Protein AF-A0A820QGH6-F1 (afdb_monomer_lite)

Sequence (121 aa):
SGELVKIGGIDTYHISGKDQASKGKGIVLFTDVFGLTKNPRITADEIAEKSGFDVYVPDLFNGEPLPSSLLSYMPDEAGKKLSFGNKLAMGGKMLTTAGPWLIRHRQAVTLPLVETFLKVC

Structure (mmCIF, N/CA/C/O backbone):
data_AF-A0A820QGH6-F1
#
_entry.id   AF-A0A820QGH6-F1
#
loop_
_atom_site.group_PDB
_atom_site.id
_atom_site.type_symbol
_atom_site.label_atom_id
_atom_site.label_alt_id
_atom_site.label_comp_id
_atom_site.label_asym_id
_atom_site.label_entity_id
_atom_site.label_seq_id
_atom_site.pdbx_PDB_ins_code
_atom_site.Cartn_x
_atom_site.Cartn_y
_atom_site.Cartn_z
_atom_site.occupancy
_atom_site.B_iso_or_equiv
_atom_site.auth_seq_id
_atom_site.auth_comp_id
_atom_site.auth_asym_id
_atom_site.auth_atom_id
_atom_site.pdbx_PDB_model_num
ATOM 1 N N . SER A 1 1 ? 1.167 -0.773 17.317 1.00 84.25 1 SER A N 1
ATOM 2 C CA . SER A 1 1 ? 1.264 -1.485 16.039 1.00 84.25 1 SER A CA 1
ATOM 3 C C . SER A 1 1 ? -0.061 -2.124 15.719 1.00 84.25 1 SER A C 1
ATOM 5 O O . SER A 1 1 ? -0.727 -2.600 16.635 1.00 84.25 1 SER A O 1
ATOM 7 N N . GLY A 1 2 ? -0.435 -2.093 14.448 1.00 93.31 2 GLY A N 1
ATOM 8 C CA . GLY A 1 2 ? -1.608 -2.763 13.903 1.00 93.31 2 GLY A CA 1
ATOM 9 C C . GLY A 1 2 ? -1.407 -4.254 13.630 1.00 93.31 2 GLY A C 1
ATOM 10 O O . GLY A 1 2 ? -0.407 -4.863 14.022 1.00 93.31 2 GLY A O 1
ATOM 11 N N . GLU A 1 3 ? -2.376 -4.820 12.924 1.00 96.81 3 GLU A N 1
ATOM 12 C CA . GLU A 1 3 ? -2.505 -6.238 12.597 1.00 96.81 3 GLU A CA 1
ATOM 13 C C . GLU A 1 3 ? -2.921 -6.441 11.134 1.00 96.81 3 GLU A C 1
ATOM 15 O O . GLU A 1 3 ? -3.407 -5.525 10.474 1.00 96.81 3 GLU A O 1
ATOM 20 N N . LEU A 1 4 ? -2.707 -7.648 10.604 1.00 96.81 4 LEU A N 1
ATOM 21 C CA . LEU A 1 4 ? -3.206 -8.027 9.283 1.00 96.81 4 LEU A CA 1
ATOM 22 C C . LEU A 1 4 ? -4.581 -8.678 9.432 1.00 96.81 4 LEU A C 1
ATOM 24 O O . LEU A 1 4 ? -4.719 -9.697 10.106 1.00 96.81 4 LEU A O 1
ATOM 28 N N . VAL A 1 5 ? -5.574 -8.101 8.767 1.00 96.56 5 VAL A N 1
ATOM 29 C CA . VAL A 1 5 ? -6.963 -8.568 8.727 1.00 96.56 5 VAL A CA 1
ATOM 30 C C . VAL A 1 5 ? -7.417 -8.726 7.281 1.00 96.56 5 VAL A C 1
ATOM 32 O O . VAL A 1 5 ? -6.777 -8.232 6.355 1.00 96.56 5 VAL A O 1
ATOM 35 N N . LYS A 1 6 ? -8.543 -9.407 7.069 1.00 95.56 6 LYS A N 1
ATOM 36 C CA . LYS A 1 6 ? -9.154 -9.545 5.746 1.00 95.56 6 LYS A CA 1
ATOM 37 C C . LYS A 1 6 ? -10.467 -8.769 5.705 1.00 95.56 6 LYS A C 1
ATOM 39 O O . LYS A 1 6 ? -11.377 -9.069 6.473 1.00 95.56 6 LYS A O 1
ATOM 44 N N . ILE A 1 7 ? -10.570 -7.802 4.796 1.00 94.12 7 ILE A N 1
ATOM 45 C CA . ILE A 1 7 ? -11.752 -6.944 4.611 1.00 94.12 7 ILE A CA 1
ATOM 46 C C . ILE A 1 7 ? -12.208 -7.085 3.160 1.00 94.12 7 ILE A C 1
ATOM 48 O O . ILE A 1 7 ? -11.425 -6.876 2.238 1.00 94.12 7 ILE A O 1
ATOM 52 N N . GLY A 1 8 ? -13.451 -7.520 2.935 1.00 91.12 8 GLY A N 1
ATOM 53 C CA . GLY A 1 8 ? -13.957 -7.759 1.574 1.00 91.12 8 GLY A CA 1
ATOM 54 C C . GLY A 1 8 ? -13.146 -8.782 0.771 1.00 91.12 8 GLY A C 1
ATOM 55 O O . GLY A 1 8 ? -13.097 -8.702 -0.450 1.00 91.12 8 GLY A O 1
ATOM 56 N N . GLY A 1 9 ? -12.458 -9.708 1.449 1.00 91.62 9 GLY A N 1
ATOM 57 C CA . GLY A 1 9 ? -11.544 -10.667 0.821 1.00 91.62 9 GLY A CA 1
ATOM 58 C C . GLY A 1 9 ? -10.107 -10.160 0.625 1.00 91.62 9 GLY A C 1
ATOM 59 O O . GLY A 1 9 ? -9.217 -10.983 0.402 1.00 91.62 9 GLY A O 1
ATOM 60 N N . ILE A 1 10 ? -9.858 -8.858 0.791 1.00 94.44 10 ILE A N 1
ATOM 61 C CA . ILE A 1 10 ? -8.563 -8.203 0.565 1.00 94.44 10 ILE A CA 1
ATOM 62 C C . ILE A 1 10 ? -7.749 -8.187 1.863 1.00 94.44 10 ILE A C 1
ATOM 64 O O . ILE A 1 10 ? -8.246 -7.784 2.920 1.00 94.44 10 ILE A O 1
ATOM 68 N N . ASP A 1 11 ? -6.494 -8.633 1.788 1.00 95.94 11 ASP A N 1
ATOM 69 C CA . ASP A 1 11 ? -5.564 -8.550 2.916 1.00 95.94 11 ASP A CA 1
ATOM 70 C C . ASP A 1 11 ? -5.256 -7.085 3.216 1.00 95.94 11 ASP A C 1
ATOM 72 O O . ASP A 1 11 ? -4.940 -6.302 2.325 1.00 95.94 11 ASP A O 1
ATOM 76 N N . THR A 1 12 ? -5.413 -6.690 4.472 1.00 97.19 12 THR A N 1
ATOM 77 C CA . THR A 1 12 ? -5.400 -5.290 4.889 1.00 97.19 12 THR A CA 1
ATOM 78 C C . THR A 1 12 ? -4.629 -5.165 6.190 1.00 97.19 12 THR A C 1
ATOM 80 O O . THR A 1 12 ? -4.927 -5.861 7.158 1.00 97.19 12 THR A O 1
ATOM 83 N N . TYR A 1 13 ? -3.646 -4.268 6.245 1.00 97.75 13 TYR A N 1
ATOM 84 C CA . TYR A 1 13 ? -3.101 -3.853 7.536 1.00 97.75 13 TYR A CA 1
ATOM 85 C C . TYR A 1 13 ? -4.057 -2.861 8.182 1.00 97.75 13 TYR A C 1
ATOM 87 O O . TYR A 1 13 ? -4.432 -1.866 7.564 1.00 97.75 13 TYR A O 1
ATOM 95 N N . HIS A 1 14 ? -4.450 -3.138 9.413 1.00 97.31 14 HIS A N 1
ATOM 96 C CA . HIS A 1 14 ? -5.396 -2.341 10.165 1.00 97.31 14 HIS A CA 1
ATOM 97 C C . HIS A 1 14 ? -4.789 -1.951 11.505 1.00 97.31 14 HIS A C 1
ATOM 99 O O . HIS A 1 14 ? -4.205 -2.780 12.205 1.00 97.31 14 HIS A O 1
ATOM 105 N N . ILE A 1 15 ? -4.961 -0.690 11.878 1.00 96.88 15 ILE A N 1
ATOM 106 C CA . ILE A 1 15 ? -4.705 -0.226 13.233 1.00 96.88 15 ILE A CA 1
ATOM 107 C C . ILE A 1 15 ? -5.895 0.592 13.724 1.00 96.88 15 ILE A C 1
ATOM 109 O O . ILE A 1 15 ? -6.354 1.507 13.043 1.00 96.88 15 ILE A O 1
ATOM 113 N N . SER A 1 16 ? -6.369 0.263 14.926 1.00 94.19 16 SER A N 1
ATOM 114 C CA . SER A 1 16 ? -7.463 0.992 15.554 1.00 94.19 16 SER A CA 1
ATOM 115 C C . SER A 1 16 ? -7.011 2.347 16.085 1.00 94.19 16 SER A C 1
ATOM 117 O O . SER A 1 16 ? -5.989 2.464 16.775 1.00 94.19 16 SER A O 1
ATOM 119 N N . GLY A 1 17 ? -7.828 3.356 15.818 1.00 91.50 17 GLY A N 1
ATOM 120 C CA . GLY A 1 17 ? -7.757 4.662 16.439 1.00 91.50 17 GLY A CA 1
ATOM 121 C C . GLY A 1 17 ? -8.123 4.597 17.920 1.00 91.50 17 GLY A C 1
ATOM 122 O O . GLY A 1 17 ? -8.878 3.735 18.375 1.00 91.50 17 GLY A O 1
ATOM 123 N N . LYS A 1 18 ? -7.567 5.517 18.711 1.00 89.25 18 LYS A N 1
ATOM 124 C CA . LYS A 1 18 ? -7.841 5.598 20.157 1.00 89.25 18 LYS A CA 1
ATOM 125 C C . LYS A 1 18 ? -8.955 6.587 20.507 1.00 89.25 18 LYS A C 1
ATOM 127 O O . LYS A 1 18 ? -9.387 6.610 21.659 1.00 89.25 18 LYS A O 1
ATOM 132 N N . ASP A 1 19 ? -9.421 7.389 19.549 1.00 87.00 19 ASP A N 1
ATOM 133 C CA . ASP A 1 19 ? -10.448 8.399 19.788 1.00 87.00 19 ASP A CA 1
ATOM 134 C C . ASP A 1 19 ? -11.857 7.824 19.575 1.00 87.00 19 ASP A C 1
ATOM 136 O O . ASP A 1 19 ? -12.236 7.399 18.486 1.00 87.00 19 ASP A O 1
ATOM 140 N N . GLN A 1 20 ? -12.670 7.839 20.632 1.00 76.94 20 GLN A N 1
ATOM 141 C CA . GLN A 1 20 ? -14.060 7.385 20.568 1.00 76.94 20 GLN A CA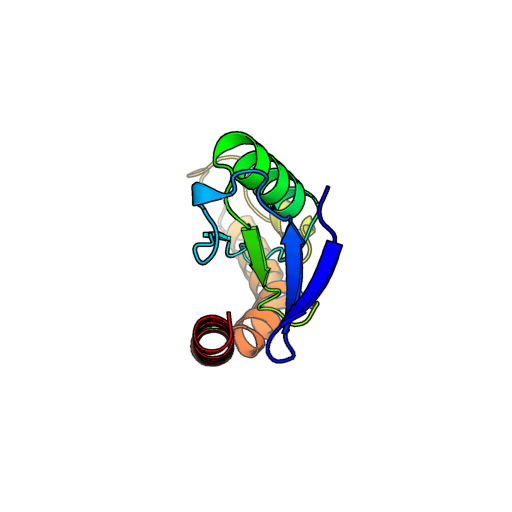 1
ATOM 142 C C . GLN A 1 20 ? -14.938 8.305 19.709 1.00 76.94 20 GLN A C 1
ATOM 144 O O . GLN A 1 20 ? -15.931 7.830 19.156 1.00 76.94 20 GLN A O 1
ATOM 149 N N . ALA A 1 21 ? -14.587 9.589 19.567 1.00 78.12 21 ALA A N 1
ATOM 150 C CA . ALA A 1 21 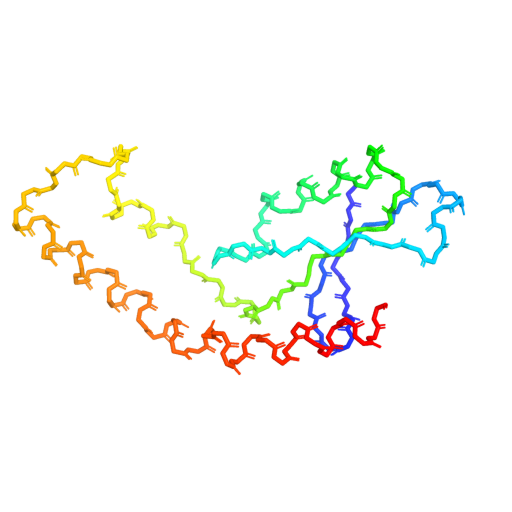? -15.301 10.526 18.697 1.00 78.12 21 ALA A CA 1
ATOM 151 C C . ALA A 1 21 ? -15.094 10.218 17.202 1.00 78.12 21 ALA A C 1
ATOM 153 O O . ALA A 1 21 ? -15.898 10.630 16.362 1.00 78.12 21 ALA A O 1
ATOM 154 N N . SER A 1 22 ? -14.049 9.454 16.881 1.00 78.69 22 SER A N 1
ATOM 155 C CA . SER A 1 22 ? -13.713 9.001 15.531 1.00 78.69 22 SER A CA 1
ATOM 156 C C . SER A 1 22 ? -14.425 7.708 15.134 1.00 78.69 22 SER A C 1
ATOM 158 O O . SER A 1 22 ? -14.288 7.267 13.995 1.00 78.69 22 SER A O 1
ATOM 160 N N . LYS A 1 23 ? -15.230 7.110 16.027 1.00 78.75 23 LYS A N 1
ATOM 161 C CA . LYS A 1 23 ? -16.006 5.901 15.717 1.00 78.75 23 LYS A CA 1
ATOM 162 C C . LYS A 1 23 ? -16.874 6.095 14.473 1.00 78.75 23 LYS A C 1
ATOM 164 O O . LYS A 1 23 ? -17.658 7.038 14.385 1.00 78.75 23 LYS A O 1
ATOM 169 N N . GLY A 1 24 ? -16.749 5.162 13.531 1.00 82.56 24 GLY A N 1
ATOM 170 C CA . GLY A 1 24 ? -17.454 5.197 12.246 1.00 82.56 24 GLY A CA 1
ATOM 171 C C . GLY A 1 24 ? -16.772 6.052 11.173 1.00 82.56 24 GLY A C 1
ATOM 172 O O . GLY A 1 24 ? -17.356 6.267 10.115 1.00 82.56 24 GLY A O 1
ATOM 173 N N . LYS A 1 25 ? -15.556 6.550 11.428 1.00 89.38 25 LYS A N 1
ATOM 174 C CA . LYS A 1 25 ? -14.702 7.220 10.442 1.00 89.38 25 LYS A CA 1
ATOM 175 C C . LYS A 1 25 ? -13.341 6.534 10.410 1.00 89.38 25 LYS A C 1
ATOM 177 O O . LYS A 1 25 ? -12.801 6.175 11.453 1.00 89.38 25 LYS A O 1
ATOM 182 N N . GLY A 1 26 ? -12.765 6.422 9.220 1.00 93.06 26 GLY A N 1
ATOM 183 C CA . GLY A 1 26 ? -11.455 5.816 9.026 1.00 93.06 26 GLY A CA 1
ATOM 184 C C . GLY A 1 26 ? -10.666 6.493 7.917 1.00 93.06 26 GLY A C 1
ATOM 185 O O . GLY A 1 26 ? -11.215 7.218 7.083 1.00 93.06 26 GLY A O 1
ATOM 186 N N . ILE A 1 27 ? -9.362 6.251 7.921 1.00 95.75 27 ILE A N 1
ATOM 187 C CA . ILE A 1 27 ? -8.429 6.687 6.888 1.00 95.75 27 ILE A CA 1
ATOM 188 C C . ILE A 1 27 ? -8.007 5.455 6.095 1.00 95.75 27 ILE A C 1
ATOM 190 O O . ILE A 1 27 ? -7.526 4.476 6.661 1.00 95.75 27 ILE A O 1
ATOM 194 N N . VAL A 1 28 ? -8.143 5.517 4.774 1.00 96.75 28 VAL A N 1
ATOM 195 C CA . VAL A 1 28 ? -7.592 4.498 3.878 1.00 96.75 28 VAL A CA 1
ATOM 196 C C . VAL A 1 28 ? -6.284 5.024 3.302 1.00 96.75 28 VAL A C 1
ATOM 198 O O . VAL A 1 28 ? -6.267 6.031 2.593 1.00 96.75 28 VAL A O 1
ATOM 201 N N . LEU A 1 29 ? -5.181 4.354 3.623 1.00 97.00 29 LEU A N 1
ATOM 202 C CA . LEU A 1 29 ? -3.850 4.657 3.113 1.00 97.00 29 LEU A CA 1
ATOM 203 C C . LEU A 1 29 ? -3.518 3.671 1.990 1.00 97.00 29 LEU A C 1
ATOM 205 O O . LEU A 1 29 ? -3.323 2.484 2.233 1.00 97.00 29 LEU A O 1
ATOM 209 N N . PHE A 1 30 ? -3.426 4.161 0.756 1.00 95.69 30 PHE A N 1
ATOM 210 C CA . PHE A 1 30 ? -2.990 3.342 -0.374 1.00 95.69 30 PHE A CA 1
ATOM 211 C C . PHE A 1 30 ? -1.467 3.331 -0.502 1.00 95.69 30 PHE A C 1
ATOM 213 O O . PHE A 1 30 ? -0.803 4.350 -0.306 1.00 95.69 30 PHE A O 1
ATOM 220 N N . THR A 1 31 ? -0.916 2.168 -0.843 1.00 95.12 31 THR A N 1
ATOM 221 C CA . THR A 1 31 ? 0.524 1.973 -1.034 1.00 95.12 31 THR A CA 1
ATOM 222 C C . THR A 1 31 ? 0.952 2.305 -2.460 1.00 95.12 31 THR A C 1
ATOM 224 O O . THR A 1 31 ? 0.166 2.202 -3.403 1.00 95.12 31 THR A O 1
ATOM 227 N N . ASP A 1 32 ? 2.231 2.629 -2.633 1.00 92.12 32 ASP A N 1
ATOM 228 C CA . ASP A 1 32 ? 2.868 2.622 -3.949 1.00 92.12 32 ASP A CA 1
ATOM 229 C C . ASP A 1 32 ? 3.093 1.184 -4.458 1.00 92.12 32 ASP A C 1
ATOM 231 O O . ASP A 1 32 ? 2.693 0.210 -3.823 1.00 92.12 32 ASP A O 1
ATOM 235 N N . VAL A 1 33 ? 3.772 1.042 -5.599 1.00 91.81 33 VAL A N 1
ATOM 236 C CA . VAL A 1 33 ? 4.055 -0.247 -6.257 1.00 91.81 33 VAL A CA 1
ATOM 237 C C . VAL A 1 33 ? 4.848 -1.254 -5.411 1.00 91.81 33 VAL A C 1
ATOM 239 O O . VAL A 1 33 ? 4.914 -2.430 -5.774 1.00 91.81 33 VAL A O 1
ATOM 242 N N . PHE A 1 34 ? 5.462 -0.828 -4.3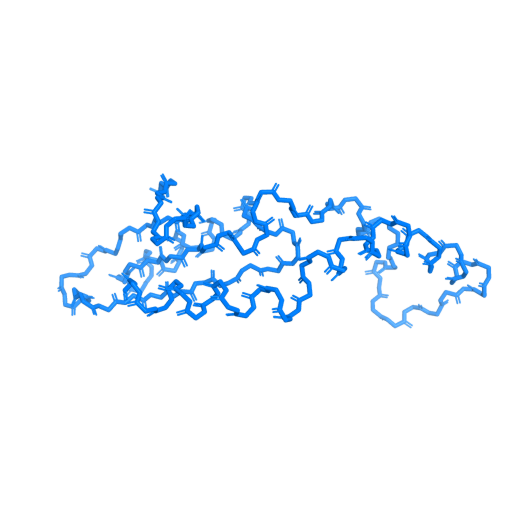03 1.00 93.25 34 PHE A N 1
ATOM 243 C CA . PHE A 1 34 ? 6.157 -1.716 -3.369 1.00 93.25 34 PHE A CA 1
ATOM 244 C C . PHE A 1 34 ? 5.207 -2.353 -2.349 1.00 93.25 34 PHE A C 1
ATOM 246 O O . PHE A 1 34 ? 5.635 -3.198 -1.562 1.00 93.25 34 PHE A O 1
ATOM 253 N N . GLY A 1 35 ? 3.919 -2.003 -2.372 1.00 93.25 35 GLY A N 1
ATOM 254 C CA . GLY A 1 35 ? 2.882 -2.663 -1.587 1.00 93.25 35 GLY A CA 1
ATOM 255 C C . GLY A 1 35 ? 3.093 -2.551 -0.078 1.00 93.25 35 GLY A C 1
ATOM 256 O O . GLY A 1 35 ? 3.677 -1.593 0.435 1.00 93.25 35 GLY A O 1
ATOM 257 N N . LEU A 1 36 ? 2.616 -3.559 0.656 1.00 92.88 36 LEU A N 1
ATOM 258 C CA . LEU A 1 36 ? 2.488 -3.553 2.116 1.00 92.88 36 LEU A CA 1
ATOM 259 C C . LEU A 1 36 ? 3.799 -3.859 2.873 1.00 92.88 36 LEU A C 1
ATOM 261 O O . LEU A 1 36 ? 3.839 -4.693 3.788 1.00 92.88 36 LEU A O 1
ATOM 265 N N . THR A 1 37 ? 4.886 -3.187 2.493 1.00 91.12 37 THR A N 1
ATOM 266 C CA . THR A 1 37 ? 6.196 -3.271 3.163 1.00 91.12 37 THR A CA 1
ATOM 267 C C . THR A 1 37 ? 6.180 -2.602 4.546 1.00 91.12 37 THR A C 1
ATOM 269 O O . THR A 1 37 ? 5.149 -2.142 5.035 1.00 91.12 37 THR A O 1
ATOM 272 N N . LYS A 1 38 ? 7.334 -2.542 5.225 1.00 92.88 38 LYS A N 1
ATOM 273 C CA . LYS A 1 38 ? 7.454 -1.932 6.560 1.00 92.88 38 LYS A CA 1
ATOM 274 C C . LYS A 1 38 ? 7.059 -0.447 6.576 1.00 92.88 38 LYS A C 1
ATOM 276 O O . LYS A 1 38 ? 6.468 -0.001 7.552 1.00 92.88 38 LYS A O 1
ATOM 281 N N . ASN A 1 39 ? 7.374 0.300 5.514 1.00 93.38 39 ASN A N 1
ATOM 282 C CA . ASN A 1 39 ? 7.164 1.748 5.456 1.00 93.38 39 ASN A CA 1
ATOM 283 C C . ASN A 1 39 ? 5.684 2.156 5.621 1.00 93.38 39 ASN A C 1
ATOM 285 O O . ASN A 1 39 ? 5.378 2.820 6.609 1.00 93.38 39 ASN A O 1
ATOM 289 N N . PRO A 1 40 ? 4.737 1.702 4.772 1.00 95.75 40 PRO A N 1
ATOM 290 C CA . PRO A 1 40 ? 3.332 2.089 4.916 1.00 95.75 40 PRO A CA 1
ATOM 291 C C . PRO A 1 40 ? 2.702 1.635 6.239 1.00 95.75 40 PRO A C 1
ATOM 293 O O . PRO A 1 40 ? 1.793 2.296 6.728 1.00 95.75 40 PRO A O 1
ATOM 296 N N . ARG A 1 41 ? 3.197 0.553 6.861 1.00 96.38 41 ARG A N 1
ATOM 297 C CA . ARG A 1 41 ? 2.724 0.110 8.186 1.00 96.38 41 ARG A CA 1
ATOM 298 C C . ARG A 1 41 ? 3.131 1.081 9.293 1.00 96.38 41 ARG A C 1
ATOM 300 O O . ARG A 1 41 ? 2.301 1.422 10.124 1.00 96.38 41 ARG A O 1
ATOM 307 N N . ILE A 1 42 ? 4.379 1.561 9.276 1.00 96.75 42 ILE A N 1
ATOM 308 C CA . ILE A 1 42 ? 4.839 2.602 10.212 1.00 96.75 42 ILE A CA 1
ATOM 309 C C . ILE A 1 42 ? 4.043 3.888 9.990 1.00 96.75 42 ILE A C 1
ATOM 311 O O . ILE A 1 42 ? 3.581 4.496 10.949 1.00 96.75 42 ILE A O 1
ATOM 315 N N . THR A 1 43 ? 3.834 4.282 8.731 1.00 97.12 43 THR A N 1
ATOM 316 C CA . THR A 1 43 ? 3.027 5.462 8.404 1.00 97.12 43 THR A CA 1
ATOM 317 C C . THR A 1 43 ? 1.595 5.328 8.923 1.00 97.12 43 THR A C 1
ATOM 319 O O . THR A 1 43 ? 1.077 6.273 9.510 1.00 97.12 43 THR A O 1
ATOM 322 N N . ALA A 1 44 ? 0.962 4.165 8.760 1.00 97.56 44 ALA A N 1
ATOM 323 C CA . ALA A 1 44 ? -0.373 3.912 9.294 1.00 97.56 44 ALA A CA 1
ATOM 324 C C . ALA A 1 44 ? -0.406 3.983 10.826 1.00 97.56 44 ALA A C 1
ATOM 326 O O . ALA A 1 44 ? -1.300 4.623 11.378 1.00 97.56 44 ALA A O 1
ATOM 327 N N . ASP A 1 45 ? 0.588 3.392 11.496 1.00 97.25 45 ASP A N 1
ATOM 328 C CA . ASP A 1 45 ? 0.714 3.452 12.953 1.00 97.25 45 ASP A CA 1
ATOM 329 C C . ASP A 1 45 ? 0.800 4.905 13.451 1.00 97.25 45 ASP A C 1
ATOM 331 O O . ASP A 1 45 ? 0.064 5.296 14.359 1.00 97.25 45 ASP A O 1
ATOM 335 N N . GLU A 1 46 ? 1.645 5.724 12.818 1.00 97.00 46 GLU A N 1
ATOM 336 C CA . GLU A 1 46 ? 1.787 7.142 13.160 1.00 97.00 46 GLU A CA 1
ATOM 337 C C . GLU A 1 46 ? 0.522 7.958 12.869 1.00 97.00 46 GLU A C 1
ATOM 339 O O . GLU A 1 46 ? 0.169 8.848 13.647 1.00 97.00 46 GLU A O 1
ATOM 344 N N . ILE A 1 47 ? -0.157 7.690 11.749 1.00 96.50 47 ILE A N 1
ATOM 345 C CA . ILE A 1 47 ? -1.407 8.374 11.402 1.00 96.50 47 ILE A CA 1
ATOM 346 C C . ILE A 1 47 ? -2.478 8.044 12.441 1.00 96.50 47 ILE A C 1
ATOM 348 O O . ILE A 1 47 ? -3.141 8.962 12.923 1.00 96.50 47 ILE A O 1
ATOM 352 N N . ALA A 1 48 ? -2.638 6.777 12.823 1.00 96.19 48 ALA A N 1
ATOM 353 C CA . ALA A 1 48 ? -3.626 6.368 13.821 1.00 96.19 48 ALA A CA 1
ATOM 354 C C . ALA A 1 48 ? -3.339 6.991 15.192 1.00 96.19 48 ALA A C 1
ATOM 356 O O . ALA A 1 48 ? -4.249 7.494 15.852 1.00 96.19 48 ALA A O 1
ATOM 357 N N . GLU A 1 49 ? -2.066 7.022 15.599 1.00 95.25 49 GLU A N 1
ATOM 358 C CA . GLU A 1 49 ? -1.645 7.636 16.859 1.00 95.25 49 GLU A CA 1
ATOM 359 C C . GLU A 1 49 ? -1.926 9.143 16.897 1.00 95.25 49 GLU A C 1
ATOM 361 O O . GLU A 1 49 ? -2.453 9.642 17.891 1.00 95.25 49 GLU A O 1
ATOM 366 N N . LYS A 1 50 ? -1.605 9.867 15.819 1.00 94.69 50 LYS A N 1
ATOM 367 C CA . LYS A 1 50 ? -1.750 11.332 15.762 1.00 94.69 50 LYS A CA 1
ATOM 368 C C . LYS A 1 50 ? -3.186 11.783 15.518 1.00 94.69 50 LYS A C 1
ATOM 370 O O . LYS A 1 50 ? -3.585 12.834 16.010 1.00 94.69 50 LYS A O 1
ATOM 375 N N . SER A 1 51 ? -3.936 11.034 14.715 1.00 94.12 51 SER A N 1
ATOM 376 C CA . SER A 1 51 ? -5.277 11.426 14.275 1.00 94.12 51 SER A CA 1
ATOM 377 C C . SER A 1 51 ? -6.390 10.841 15.146 1.00 94.12 51 SER A C 1
ATOM 379 O O . SER A 1 51 ? -7.478 11.406 15.198 1.00 94.12 51 SER A O 1
ATOM 381 N N . GLY A 1 52 ? -6.136 9.717 15.822 1.00 93.62 52 GLY A N 1
ATOM 382 C CA . GLY A 1 52 ? -7.137 9.000 16.606 1.00 93.62 52 GLY A CA 1
ATOM 383 C C . GLY A 1 52 ? -8.148 8.198 15.780 1.00 93.62 52 GLY A C 1
ATOM 384 O O . GLY A 1 52 ? -9.036 7.604 16.386 1.00 93.62 52 GLY A O 1
ATOM 385 N N . PHE A 1 53 ? -8.026 8.158 14.446 1.00 95.62 53 PHE A N 1
ATOM 386 C CA . PHE A 1 53 ? -8.889 7.382 13.542 1.00 95.62 53 PHE A CA 1
ATOM 387 C C . PHE A 1 53 ? -8.352 5.970 13.297 1.00 95.62 53 PHE A C 1
ATOM 389 O O . PHE A 1 53 ? -7.144 5.738 13.375 1.00 95.62 53 PHE A O 1
ATOM 396 N N . ASP A 1 54 ? -9.253 5.052 12.942 1.00 95.31 54 ASP A N 1
ATOM 397 C CA . ASP A 1 54 ? -8.870 3.760 12.373 1.00 95.31 54 ASP A CA 1
ATOM 398 C C . ASP A 1 54 ? -8.151 3.990 11.038 1.00 95.31 54 ASP A C 1
ATOM 400 O O . ASP A 1 54 ? -8.574 4.821 10.225 1.00 95.31 54 ASP A O 1
ATOM 404 N N . VAL A 1 55 ? -7.058 3.265 10.806 1.00 97.12 55 VAL A N 1
ATOM 405 C CA . VAL A 1 55 ? -6.296 3.347 9.556 1.00 97.12 55 VAL A CA 1
ATOM 406 C C . VAL A 1 55 ? -6.239 1.977 8.903 1.00 97.12 55 VAL A C 1
ATOM 408 O O . VAL A 1 55 ? -5.839 0.993 9.528 1.00 97.12 55 VAL A O 1
ATOM 411 N N . TYR A 1 56 ? -6.602 1.939 7.624 1.00 97.31 56 TYR A N 1
ATOM 412 C CA . TYR A 1 56 ? -6.625 0.740 6.798 1.00 97.31 56 TYR A CA 1
ATOM 413 C C . TYR A 1 56 ? -5.650 0.881 5.633 1.00 97.31 56 TYR A C 1
ATOM 415 O O . TYR A 1 56 ? -5.661 1.884 4.920 1.00 97.31 56 TYR A O 1
ATOM 423 N N . VAL A 1 57 ? -4.833 -0.142 5.410 1.00 97.62 57 VAL A N 1
ATOM 424 C CA . VAL A 1 57 ? -3.870 -0.215 4.307 1.00 97.62 57 VAL A CA 1
ATOM 425 C C . VAL A 1 57 ? -4.147 -1.493 3.511 1.00 97.62 57 VAL A C 1
ATOM 427 O O . VAL A 1 57 ? -3.616 -2.554 3.860 1.00 97.62 57 VAL A O 1
ATOM 430 N N . PRO A 1 58 ? -5.032 -1.445 2.501 1.00 96.81 58 PRO A N 1
ATOM 431 C CA . PRO A 1 58 ? -5.363 -2.622 1.705 1.00 96.81 58 PRO A CA 1
ATOM 432 C C . PRO A 1 58 ? -4.206 -3.003 0.772 1.00 96.81 58 PRO A C 1
ATOM 434 O O . PRO A 1 58 ? -3.599 -2.141 0.132 1.00 96.81 58 PRO A O 1
ATOM 437 N N . ASP A 1 59 ? -3.920 -4.300 0.658 1.00 95.31 59 ASP A N 1
ATOM 438 C CA . ASP A 1 59 ? -2.984 -4.841 -0.326 1.00 95.31 59 ASP A CA 1
ATOM 439 C C . ASP A 1 59 ? -3.658 -4.959 -1.696 1.00 95.31 59 ASP A C 1
ATOM 441 O O . ASP A 1 59 ? -4.339 -5.930 -2.026 1.00 95.31 59 ASP A O 1
ATOM 445 N N . LEU A 1 60 ? -3.444 -3.934 -2.511 1.00 93.12 60 LEU A N 1
ATOM 446 C CA . LEU A 1 60 ? -3.998 -3.830 -3.855 1.00 93.12 60 LEU A CA 1
ATOM 447 C C . LEU A 1 60 ? -3.252 -4.664 -4.910 1.00 93.12 60 LEU A C 1
ATOM 449 O O . LEU A 1 60 ? -3.654 -4.658 -6.077 1.00 93.12 60 LEU A O 1
ATOM 453 N N . PHE A 1 61 ? -2.182 -5.364 -4.518 1.00 93.00 61 PHE A N 1
ATOM 454 C CA . PHE A 1 61 ? -1.336 -6.157 -5.413 1.00 93.00 61 PHE A CA 1
ATOM 455 C C . PHE A 1 61 ? -1.353 -7.651 -5.081 1.00 93.00 61 PHE A C 1
ATOM 457 O O . PHE A 1 61 ? -0.562 -8.404 -5.646 1.00 93.00 61 PHE A O 1
ATOM 464 N N . ASN A 1 62 ? -2.252 -8.099 -4.197 1.00 89.56 62 ASN A N 1
ATOM 465 C CA . ASN A 1 62 ? -2.419 -9.509 -3.822 1.00 89.56 62 ASN A CA 1
ATOM 466 C C . ASN A 1 62 ? -1.100 -10.185 -3.399 1.00 89.56 62 ASN A C 1
ATOM 468 O O . ASN A 1 62 ? -0.798 -11.301 -3.827 1.00 89.56 62 ASN A O 1
ATOM 472 N N . GLY A 1 63 ? -0.280 -9.496 -2.606 1.00 91.12 63 GLY A N 1
ATOM 473 C CA . GLY A 1 63 ? 1.002 -10.010 -2.131 1.00 91.12 63 GLY A CA 1
ATOM 474 C C . GLY A 1 63 ? 2.107 -10.043 -3.187 1.00 91.12 63 GLY A C 1
ATOM 475 O O . GLY A 1 63 ? 3.191 -10.556 -2.908 1.00 91.12 63 GLY A O 1
ATOM 476 N N . GLU A 1 64 ? 1.878 -9.480 -4.374 1.00 92.69 64 GLU A N 1
ATOM 477 C CA . GLU A 1 64 ? 2.859 -9.402 -5.455 1.00 92.69 64 GLU A CA 1
ATOM 478 C C . GLU A 1 64 ? 3.372 -7.967 -5.672 1.00 92.69 64 GLU A C 1
ATOM 480 O O . GLU A 1 64 ? 3.184 -7.434 -6.761 1.00 92.69 64 GLU A O 1
ATOM 485 N N . PRO A 1 65 ? 4.013 -7.281 -4.711 1.00 93.06 65 PRO A N 1
ATOM 486 C CA . PRO A 1 65 ? 4.599 -5.969 -4.977 1.00 93.06 65 PRO A CA 1
ATOM 487 C C . PRO A 1 65 ? 5.821 -6.061 -5.902 1.00 93.06 65 PRO A C 1
ATOM 489 O O . PRO A 1 65 ? 6.451 -7.115 -6.044 1.00 93.06 65 PRO A O 1
ATOM 492 N N . LEU A 1 66 ? 6.219 -4.930 -6.489 1.00 92.25 66 LEU A N 1
ATOM 493 C CA . LEU A 1 66 ? 7.524 -4.844 -7.142 1.00 92.25 66 LEU A CA 1
ATOM 494 C C . LEU A 1 66 ? 8.660 -4.969 -6.113 1.00 92.25 66 LEU A C 1
ATOM 496 O O . LEU A 1 66 ? 8.535 -4.491 -4.984 1.00 92.25 66 LEU A O 1
ATOM 500 N N . PRO A 1 67 ? 9.802 -5.574 -6.483 1.00 89.94 67 PRO A N 1
ATOM 501 C CA . PRO A 1 67 ? 10.956 -5.635 -5.600 1.00 89.94 67 PRO 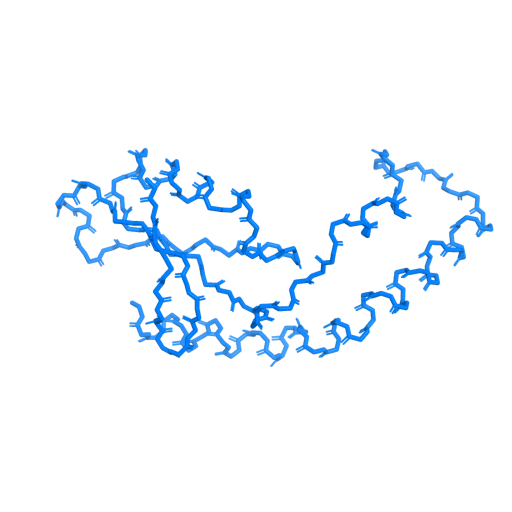A CA 1
ATOM 502 C C . PRO A 1 67 ? 11.622 -4.258 -5.491 1.00 89.94 67 PRO A C 1
ATOM 504 O O . PRO A 1 67 ? 11.836 -3.572 -6.492 1.00 89.94 67 PRO A O 1
ATOM 507 N N . SER A 1 68 ? 12.042 -3.874 -4.283 1.00 88.25 68 SER A N 1
ATOM 508 C CA . SER A 1 68 ? 12.752 -2.606 -4.043 1.00 88.25 68 SER A CA 1
ATOM 509 C C . SER A 1 68 ? 14.100 -2.515 -4.768 1.00 88.25 68 SER A C 1
ATOM 511 O O . SER A 1 68 ? 14.570 -1.415 -5.043 1.00 88.25 68 SER A O 1
ATOM 513 N N . SER A 1 69 ? 14.693 -3.647 -5.168 1.00 87.56 69 SER A N 1
ATOM 514 C CA . SER A 1 69 ? 15.893 -3.690 -6.017 1.00 87.56 69 SER A CA 1
ATOM 515 C C . SER A 1 69 ? 15.693 -3.020 -7.380 1.00 87.56 69 SER A C 1
ATOM 517 O O . SER A 1 69 ? 16.671 -2.696 -8.048 1.00 87.56 69 SER A O 1
ATOM 519 N N . LEU A 1 70 ? 14.443 -2.785 -7.797 1.00 86.00 70 LEU A N 1
ATOM 520 C CA . LEU A 1 70 ? 14.134 -1.987 -8.980 1.00 86.00 70 LEU A CA 1
ATOM 521 C C . LEU A 1 70 ? 14.710 -0.565 -8.875 1.00 86.00 70 LEU A C 1
ATOM 523 O O . LEU A 1 70 ? 15.148 -0.010 -9.882 1.00 86.00 70 LEU A O 1
ATOM 527 N N . LEU A 1 71 ? 14.762 -0.007 -7.659 1.00 84.88 71 LEU A N 1
ATOM 528 C CA . LEU A 1 71 ? 15.340 1.311 -7.388 1.00 84.88 71 LEU A CA 1
ATOM 529 C C . LEU A 1 71 ? 16.824 1.374 -7.769 1.00 84.88 71 LEU A C 1
ATOM 531 O O . LEU A 1 71 ? 17.272 2.403 -8.256 1.00 84.88 71 LEU A O 1
ATOM 535 N N . SER A 1 72 ? 17.568 0.270 -7.645 1.00 84.88 72 SER A N 1
ATOM 536 C CA . SER A 1 72 ? 18.994 0.205 -8.000 1.00 84.88 72 SER A CA 1
ATOM 537 C C . SER A 1 72 ? 19.265 0.357 -9.500 1.00 84.88 72 SER A C 1
ATOM 539 O O . SER A 1 72 ? 20.406 0.581 -9.899 1.00 84.88 72 SER A O 1
ATOM 541 N N . TYR A 1 73 ? 18.242 0.208 -10.345 1.00 80.25 73 TYR A N 1
ATOM 542 C CA . TYR A 1 73 ? 18.355 0.466 -11.781 1.00 80.25 73 TYR A CA 1
ATOM 543 C C . TYR A 1 73 ? 18.015 1.912 -12.148 1.00 80.25 73 TYR A C 1
ATOM 545 O O . TYR A 1 73 ? 18.236 2.306 -13.293 1.00 80.25 73 TYR A O 1
ATOM 553 N N . MET A 1 74 ? 17.475 2.691 -11.210 1.00 80.12 74 MET A N 1
ATOM 554 C CA . MET A 1 74 ? 17.123 4.090 -11.415 1.00 80.12 74 ME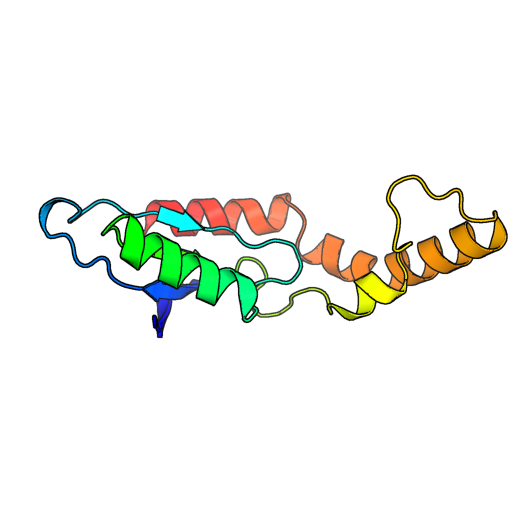T A CA 1
ATOM 555 C C . MET A 1 74 ? 18.268 5.006 -10.966 1.00 80.12 74 MET A C 1
ATOM 557 O O . MET A 1 74 ? 19.045 4.642 -10.088 1.00 80.12 74 MET A O 1
ATOM 561 N N . PRO A 1 75 ? 18.427 6.186 -11.587 1.00 79.75 75 PRO A N 1
ATOM 562 C CA . PRO A 1 75 ? 19.429 7.146 -11.150 1.00 79.75 75 PRO A CA 1
ATOM 563 C C . PRO A 1 75 ? 19.076 7.697 -9.763 1.00 79.75 75 PRO A C 1
ATOM 565 O O . PRO A 1 75 ? 17.932 8.077 -9.526 1.00 79.75 75 PRO A O 1
ATOM 568 N N . ASP A 1 76 ? 20.081 7.820 -8.894 1.00 79.81 76 ASP A N 1
ATOM 569 C CA . ASP A 1 76 ? 19.924 8.349 -7.527 1.00 79.81 76 ASP A CA 1
ATOM 570 C C . ASP A 1 76 ? 19.500 9.830 -7.489 1.00 79.81 76 ASP A C 1
ATOM 572 O O . ASP A 1 76 ? 19.001 10.327 -6.484 1.00 79.81 76 ASP A O 1
ATOM 576 N N . GLU A 1 77 ? 19.688 10.545 -8.600 1.00 81.81 77 GLU A N 1
ATOM 577 C CA . GLU A 1 77 ? 19.356 11.959 -8.747 1.00 81.81 77 GLU A CA 1
ATOM 578 C C . GLU A 1 77 ? 18.280 12.161 -9.816 1.00 81.81 77 GLU A C 1
ATOM 580 O O . GLU A 1 77 ? 18.446 11.798 -10.990 1.00 81.81 77 GLU A O 1
ATOM 585 N N . ALA A 1 78 ? 17.191 12.823 -9.422 1.00 75.62 78 ALA A N 1
ATOM 586 C CA . ALA A 1 78 ? 16.155 13.259 -10.344 1.00 75.62 78 ALA A CA 1
ATOM 587 C C . ALA A 1 78 ? 16.749 14.205 -11.403 1.00 75.62 78 ALA A C 1
ATOM 589 O O . ALA A 1 78 ? 17.401 15.197 -11.090 1.00 75.62 78 ALA A O 1
ATOM 590 N N . GLY A 1 79 ? 16.525 13.896 -12.682 1.00 71.75 79 GLY A N 1
ATOM 591 C CA . GLY A 1 79 ? 16.986 14.725 -13.801 1.00 71.75 79 GLY A CA 1
ATOM 592 C C . GLY A 1 79 ? 18.417 14.454 -14.276 1.00 71.75 79 GLY A C 1
ATOM 593 O O . GLY A 1 79 ? 18.831 15.028 -15.290 1.00 71.75 79 GLY A O 1
ATOM 594 N N . LYS A 1 80 ? 19.160 13.540 -13.636 1.00 80.38 80 LYS A N 1
ATOM 595 C CA . LYS A 1 80 ? 20.485 13.133 -14.119 1.00 80.38 80 LYS A CA 1
ATOM 596 C C . LYS A 1 80 ? 20.371 12.515 -15.512 1.00 80.38 80 LYS A C 1
ATOM 598 O O . LYS A 1 80 ? 19.724 11.487 -15.724 1.00 80.38 80 LYS A O 1
ATOM 603 N N . LYS A 1 81 ? 21.011 13.151 -16.499 1.00 73.81 81 LYS A N 1
ATOM 604 C CA . LYS A 1 81 ? 21.027 12.659 -17.881 1.00 73.81 81 LYS A CA 1
ATOM 605 C C . LYS A 1 81 ? 21.875 11.392 -17.957 1.00 73.81 81 LYS A C 1
ATOM 607 O O . LYS A 1 81 ? 23.098 11.448 -18.007 1.00 73.81 81 LYS A O 1
ATOM 612 N N . LEU A 1 82 ? 21.213 10.243 -18.002 1.00 78.75 82 LEU A N 1
ATOM 613 C CA . LEU A 1 82 ? 21.862 8.978 -18.326 1.00 78.75 82 LEU A CA 1
ATOM 614 C C . LEU A 1 82 ? 22.386 8.999 -19.773 1.00 78.75 82 LEU A C 1
ATOM 616 O O . LEU A 1 82 ? 21.707 9.495 -20.679 1.00 78.75 82 LEU A O 1
ATOM 620 N N . SER A 1 83 ? 23.573 8.424 -19.989 1.00 84.56 83 SER A N 1
ATOM 621 C CA . SER A 1 83 ? 24.077 8.103 -21.332 1.00 84.56 83 SER A CA 1
ATOM 622 C C . SER A 1 83 ? 23.081 7.203 -22.075 1.00 84.56 83 SER A C 1
ATOM 624 O O . SER A 1 83 ? 22.352 6.433 -21.449 1.00 84.56 83 SER A O 1
ATOM 626 N N . PHE A 1 84 ? 23.052 7.272 -23.409 1.00 81.69 84 PHE A N 1
ATOM 627 C CA . PHE A 1 84 ? 22.133 6.491 -24.243 1.00 81.69 84 PHE A CA 1
ATOM 628 C C . PHE A 1 84 ? 22.212 4.977 -23.970 1.00 81.69 84 PHE A C 1
ATOM 630 O O . PHE A 1 84 ? 21.177 4.331 -23.824 1.00 81.69 84 PHE A O 1
ATOM 637 N N . GLY A 1 85 ? 23.420 4.428 -23.792 1.00 85.12 85 GLY A N 1
ATOM 638 C CA . GLY A 1 85 ? 23.605 3.017 -23.428 1.00 85.12 85 GLY A CA 1
ATOM 639 C C . GLY A 1 85 ? 22.996 2.669 -22.065 1.00 85.12 85 GLY A C 1
ATOM 640 O O . GLY A 1 85 ? 22.274 1.683 -21.938 1.00 85.12 85 GLY A O 1
ATOM 641 N N . ASN A 1 86 ? 23.191 3.531 -21.063 1.00 83.12 86 ASN A N 1
ATOM 642 C CA . ASN A 1 86 ? 22.610 3.340 -19.731 1.00 83.12 86 ASN A CA 1
ATOM 643 C C . ASN A 1 86 ? 21.082 3.493 -19.747 1.00 83.12 86 ASN A C 1
ATOM 645 O O . ASN A 1 86 ? 20.397 2.776 -19.024 1.00 83.12 86 ASN A O 1
ATOM 649 N N . LYS A 1 87 ? 20.529 4.368 -20.601 1.00 83.44 87 LYS A N 1
ATOM 650 C CA . LYS A 1 87 ? 19.074 4.477 -20.812 1.00 83.44 87 LYS A CA 1
ATOM 651 C C . LYS A 1 87 ? 18.487 3.202 -21.410 1.00 83.44 87 LYS A C 1
ATOM 653 O O . LYS A 1 87 ? 17.442 2.758 -20.945 1.00 83.44 87 LYS A O 1
ATOM 658 N N . LEU A 1 88 ? 19.151 2.610 -22.405 1.00 85.81 88 LEU A N 1
ATOM 659 C CA . LEU A 1 88 ? 18.733 1.337 -23.000 1.00 85.81 88 LEU A CA 1
ATOM 660 C C . LEU A 1 88 ? 18.786 0.196 -21.980 1.00 85.81 88 LEU A C 1
ATOM 662 O O . LEU A 1 88 ? 17.816 -0.548 -21.849 1.00 85.81 88 LEU A O 1
ATOM 666 N N . ALA A 1 89 ? 19.877 0.088 -21.218 1.00 85.88 89 ALA A N 1
ATOM 667 C CA . ALA A 1 89 ? 20.019 -0.934 -20.182 1.00 85.88 89 ALA A CA 1
ATOM 668 C C . ALA A 1 89 ? 18.961 -0.784 -19.072 1.00 85.88 89 ALA A C 1
ATOM 670 O O . ALA A 1 89 ? 18.309 -1.765 -18.708 1.00 85.88 89 ALA A O 1
ATOM 671 N N . MET A 1 90 ? 18.743 0.443 -18.582 1.00 84.69 90 MET A N 1
ATOM 672 C CA . MET A 1 90 ? 17.705 0.754 -17.594 1.00 84.69 90 MET A CA 1
ATOM 673 C C . MET A 1 90 ? 16.310 0.433 -18.135 1.00 84.69 90 MET A C 1
ATOM 675 O O . MET A 1 90 ? 15.546 -0.271 -17.479 1.00 84.69 90 MET A O 1
ATOM 679 N N . GLY A 1 91 ? 15.988 0.897 -19.346 1.00 85.06 91 GLY A N 1
ATOM 680 C CA . GLY A 1 91 ? 14.709 0.622 -19.997 1.00 85.06 91 GLY A CA 1
ATOM 681 C C . GLY A 1 91 ? 14.457 -0.876 -20.150 1.00 85.06 91 GLY A C 1
ATOM 682 O O . GLY A 1 91 ? 13.385 -1.352 -19.790 1.00 85.06 91 GLY A O 1
ATOM 683 N N . GLY A 1 92 ? 15.467 -1.637 -20.584 1.00 87.25 92 GLY A N 1
ATOM 684 C CA . GLY A 1 92 ? 15.395 -3.094 -20.678 1.00 87.25 92 GLY A CA 1
ATOM 685 C C . GLY A 1 92 ? 15.101 -3.762 -19.332 1.00 87.25 92 GLY A C 1
ATOM 686 O O . GLY A 1 92 ? 14.169 -4.556 -19.242 1.00 87.25 92 GLY A O 1
ATOM 687 N N . LYS A 1 93 ? 15.832 -3.405 -18.267 1.00 84.38 93 LYS A N 1
ATOM 688 C CA . LYS A 1 93 ? 15.625 -3.970 -16.918 1.00 84.38 93 LYS A CA 1
ATOM 689 C C . LYS A 1 93 ? 14.266 -3.606 -16.316 1.00 84.38 93 LYS A C 1
ATOM 691 O O . LYS A 1 93 ? 13.628 -4.462 -15.696 1.00 84.38 93 LYS A O 1
ATOM 696 N N . MET A 1 94 ? 13.807 -2.372 -16.527 1.00 85.69 94 MET A N 1
ATOM 697 C CA . MET A 1 94 ? 12.472 -1.923 -16.121 1.00 85.69 94 MET A CA 1
ATOM 698 C C . MET A 1 94 ? 11.390 -2.697 -16.872 1.00 85.69 94 MET A C 1
ATOM 700 O O . MET A 1 94 ? 10.466 -3.207 -16.247 1.00 85.69 94 MET A O 1
ATOM 704 N N . LEU A 1 95 ? 11.528 -2.866 -18.188 1.00 86.50 95 LEU A N 1
ATOM 705 C CA . LEU A 1 95 ? 10.579 -3.637 -18.992 1.00 86.50 95 LEU A CA 1
ATOM 706 C C . LEU A 1 95 ? 10.514 -5.104 -18.553 1.00 86.50 95 LEU A C 1
ATOM 708 O O . LEU A 1 95 ? 9.417 -5.629 -18.380 1.00 86.50 95 LEU A O 1
ATOM 712 N N . THR A 1 96 ? 11.653 -5.762 -18.319 1.00 86.69 96 THR A N 1
ATOM 713 C CA . THR A 1 96 ? 11.655 -7.176 -17.907 1.00 86.69 96 THR A CA 1
ATOM 714 C C . THR A 1 96 ? 11.112 -7.391 -16.497 1.00 86.69 96 THR A C 1
ATOM 716 O O . THR A 1 96 ? 10.506 -8.425 -16.238 1.00 86.69 96 THR A O 1
ATOM 719 N N . THR A 1 97 ? 11.329 -6.439 -15.584 1.00 83.62 97 THR A N 1
ATOM 720 C CA . THR A 1 97 ? 10.938 -6.589 -14.170 1.00 83.62 97 THR A CA 1
ATOM 721 C C . THR A 1 97 ? 9.528 -6.063 -13.913 1.00 83.62 97 THR A C 1
ATOM 723 O O . THR A 1 97 ? 8.701 -6.755 -13.327 1.00 83.62 97 THR A O 1
ATOM 726 N N . ALA A 1 98 ? 9.235 -4.848 -14.376 1.00 88.38 98 ALA A N 1
ATOM 727 C CA . ALA A 1 98 ? 7.966 -4.174 -14.135 1.00 88.38 98 ALA A CA 1
ATOM 728 C C . ALA A 1 98 ? 6.928 -4.420 -15.236 1.00 88.38 98 ALA A C 1
ATOM 730 O O . ALA A 1 98 ? 5.743 -4.304 -14.961 1.00 88.38 98 ALA A O 1
ATOM 731 N N . GLY A 1 99 ? 7.315 -4.800 -16.458 1.00 90.06 99 GLY A N 1
ATOM 732 C CA . GLY A 1 99 ? 6.369 -4.996 -17.566 1.00 90.06 99 GLY A CA 1
ATOM 733 C C . GLY A 1 99 ? 5.261 -6.016 -17.261 1.00 90.06 99 GLY A C 1
ATOM 734 O O . GLY A 1 99 ? 4.084 -5.647 -17.265 1.00 90.06 99 GLY A O 1
ATOM 735 N N . PRO A 1 100 ? 5.591 -7.281 -16.930 1.00 91.31 100 PRO A N 1
ATOM 736 C CA . PRO A 1 100 ? 4.585 -8.284 -16.568 1.00 91.31 100 PRO A CA 1
ATOM 737 C C . PRO A 1 100 ? 3.776 -7.913 -15.318 1.00 91.31 100 PRO A C 1
ATOM 739 O O . PRO A 1 100 ? 2.611 -8.290 -15.190 1.00 91.31 100 PRO A O 1
ATOM 742 N N . TRP A 1 101 ? 4.393 -7.189 -14.383 1.00 92.19 101 TRP A N 1
ATOM 743 C CA . TRP A 1 101 ? 3.730 -6.694 -13.180 1.00 92.19 101 TRP A CA 1
ATOM 744 C C . TRP A 1 101 ? 2.690 -5.622 -13.517 1.00 92.19 101 TRP A C 1
ATOM 746 O O . TRP A 1 101 ? 1.539 -5.748 -13.119 1.00 92.19 101 TRP A O 1
ATOM 756 N N . LEU A 1 102 ? 3.050 -4.636 -14.343 1.00 90.69 102 LEU A N 1
ATOM 757 C CA . LEU A 1 102 ? 2.157 -3.569 -14.794 1.00 90.69 102 LEU A CA 1
ATOM 758 C C . LEU A 1 102 ? 0.951 -4.125 -15.545 1.00 90.69 102 LEU A C 1
ATOM 760 O O . LEU A 1 102 ? -0.138 -3.589 -15.406 1.00 90.69 102 LEU A O 1
ATOM 764 N N . ILE A 1 103 ? 1.101 -5.209 -16.311 1.00 90.69 103 ILE A N 1
ATOM 765 C CA . ILE A 1 103 ? -0.050 -5.854 -16.956 1.00 90.69 103 ILE A CA 1
ATOM 766 C C . ILE A 1 103 ? -1.012 -6.409 -15.899 1.00 90.69 103 ILE A C 1
ATOM 768 O O . ILE A 1 103 ? -2.216 -6.181 -16.007 1.00 90.69 103 ILE A O 1
ATOM 772 N N . ARG A 1 104 ? -0.502 -7.115 -14.885 1.00 90.81 104 ARG A N 1
ATOM 773 C CA . ARG A 1 104 ? -1.317 -7.736 -13.826 1.00 90.81 104 ARG A CA 1
ATOM 774 C C . ARG A 1 104 ? -1.953 -6.716 -12.882 1.00 90.81 104 ARG A C 1
ATOM 776 O O . ARG A 1 104 ? -3.100 -6.898 -12.502 1.00 90.81 104 ARG A O 1
ATOM 783 N N . HIS A 1 105 ? -1.246 -5.628 -12.595 1.00 91.88 105 HIS A N 1
ATOM 784 C CA . HIS A 1 105 ? -1.597 -4.631 -11.577 1.00 91.88 105 HIS A CA 1
ATOM 785 C C . HIS A 1 105 ? -1.916 -3.253 -12.175 1.00 91.88 105 HIS A C 1
ATOM 787 O O . HIS A 1 105 ? -1.802 -2.221 -11.517 1.00 91.88 105 HIS A O 1
ATOM 793 N N . ARG A 1 106 ? -2.291 -3.210 -13.461 1.00 89.88 106 ARG A N 1
ATOM 794 C CA . ARG A 1 106 ? -2.745 -1.975 -14.120 1.00 89.88 106 ARG A CA 1
ATOM 795 C C . ARG A 1 106 ? -4.009 -1.457 -13.456 1.00 89.88 106 ARG A C 1
ATOM 797 O O . ARG A 1 106 ? -4.826 -2.224 -12.954 1.00 89.88 106 ARG A O 1
ATOM 804 N N . GLN A 1 107 ? -4.249 -0.162 -13.620 1.00 87.44 107 GLN A N 1
ATOM 805 C CA . GLN A 1 107 ? -5.428 0.524 -13.096 1.00 87.44 107 GLN A CA 1
ATOM 806 C C . GLN A 1 107 ? -6.751 -0.213 -13.368 1.00 87.44 107 GLN A C 1
ATOM 808 O O . GLN A 1 107 ? -7.575 -0.309 -12.471 1.00 87.44 107 GLN A O 1
ATOM 813 N N . ALA A 1 108 ? -6.950 -0.787 -14.560 1.00 89.12 108 ALA A N 1
ATOM 814 C CA . ALA A 1 108 ? -8.177 -1.525 -14.886 1.00 89.12 108 ALA A CA 1
ATOM 815 C C . ALA A 1 108 ? -8.410 -2.790 -14.030 1.00 89.12 108 ALA A C 1
ATOM 817 O O . ALA A 1 108 ? -9.539 -3.261 -13.949 1.00 89.12 108 ALA A O 1
ATOM 818 N N . VAL A 1 109 ? -7.361 -3.350 -13.421 1.00 88.94 109 VAL A N 1
ATOM 819 C CA . VAL A 1 109 ? -7.440 -4.502 -12.507 1.00 88.94 109 VAL A CA 1
ATOM 820 C C . VAL A 1 109 ? -7.533 -4.030 -11.057 1.00 88.94 109 VAL A C 1
ATOM 822 O O . VAL A 1 109 ? -8.342 -4.547 -10.293 1.00 88.94 109 VAL A O 1
ATOM 825 N N . THR A 1 110 ? -6.747 -3.018 -10.687 1.00 91.00 110 THR A N 1
ATOM 826 C CA . THR A 1 110 ? -6.674 -2.530 -9.305 1.00 91.00 110 THR A CA 1
ATOM 827 C C . THR A 1 110 ? -7.871 -1.669 -8.900 1.00 91.00 110 THR A C 1
ATOM 829 O O . THR A 1 110 ? -8.324 -1.747 -7.761 1.00 91.00 110 THR A O 1
ATOM 832 N N . LEU A 1 111 ? -8.423 -0.862 -9.810 1.00 91.50 111 LEU A N 1
ATOM 833 C CA . LEU A 1 111 ? -9.532 0.044 -9.496 1.00 91.50 111 LEU A CA 1
ATOM 834 C C . LEU A 1 111 ? -10.793 -0.701 -9.004 1.00 91.50 111 LEU A C 1
ATOM 836 O O . LEU A 1 111 ? -11.332 -0.296 -7.976 1.00 91.50 111 LEU A O 1
ATOM 840 N N . PRO A 1 112 ? -11.221 -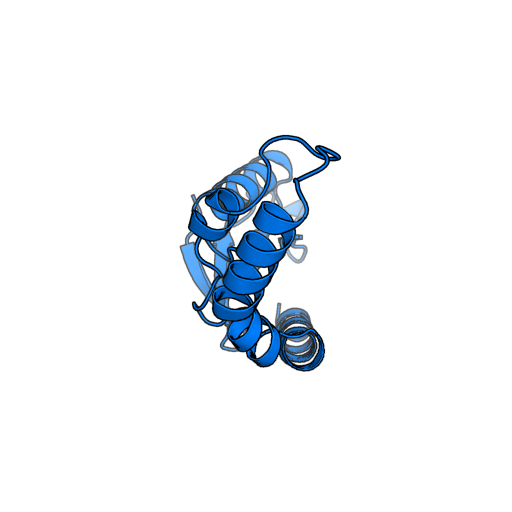1.828 -9.611 1.00 91.62 112 PRO A N 1
ATOM 841 C CA . PRO A 1 112 ? -12.299 -2.650 -9.055 1.00 91.62 112 PRO A CA 1
ATOM 842 C C . PRO A 1 112 ? -12.044 -3.168 -7.630 1.00 91.62 112 PRO A C 1
ATOM 844 O O . PRO A 1 112 ? -12.989 -3.277 -6.847 1.00 91.62 112 PRO A O 1
ATOM 847 N N . LEU A 1 113 ? -10.789 -3.478 -7.270 1.00 90.88 113 LEU A N 1
ATOM 848 C CA . LEU A 1 113 ? -10.433 -3.901 -5.908 1.00 90.88 113 LEU A CA 1
ATOM 849 C C . LEU A 1 113 ? -10.616 -2.749 -4.919 1.00 90.88 113 LEU A C 1
ATOM 851 O O . LEU A 1 113 ? -11.214 -2.941 -3.864 1.00 90.88 113 LEU A O 1
ATOM 855 N N . VAL A 1 114 ? -10.171 -1.546 -5.296 1.00 92.56 114 VAL A N 1
ATOM 856 C CA . VAL A 1 114 ? -10.372 -0.323 -4.505 1.00 92.56 114 VAL A CA 1
ATOM 857 C C . VAL A 1 114 ? -11.860 -0.055 -4.298 1.00 92.56 114 VAL A C 1
ATOM 859 O O . VAL A 1 114 ? -12.295 0.140 -3.168 1.00 92.56 114 VAL A O 1
ATOM 862 N N . GLU A 1 115 ? -12.661 -0.091 -5.363 1.00 93.06 115 GLU A N 1
ATOM 863 C CA . GLU A 1 115 ? -14.106 0.131 -5.259 1.00 93.06 115 GLU A CA 1
ATOM 864 C C . GLU A 1 115 ? -14.804 -0.923 -4.397 1.00 93.06 115 GLU A C 1
ATOM 866 O O . GLU A 1 115 ? -15.730 -0.597 -3.657 1.00 93.06 115 GLU A O 1
ATOM 871 N N . THR A 1 116 ? -14.381 -2.185 -4.494 1.00 90.12 116 THR A N 1
ATOM 872 C CA . THR A 1 116 ? -14.928 -3.274 -3.675 1.00 90.12 116 THR A CA 1
ATOM 873 C C . THR A 1 116 ? -14.584 -3.064 -2.208 1.00 90.12 116 THR A C 1
ATOM 875 O O . THR A 1 116 ? -15.472 -3.164 -1.367 1.00 90.12 116 THR A O 1
ATOM 878 N N . PHE A 1 117 ? -13.330 -2.712 -1.911 1.00 93.50 117 PHE A N 1
ATOM 879 C CA . PHE A 1 117 ? -12.871 -2.405 -0.561 1.00 93.50 117 PHE A CA 1
ATOM 880 C C . PHE A 1 117 ? -13.662 -1.242 0.052 1.00 93.50 117 PHE A C 1
ATOM 882 O O . PHE A 1 117 ? -14.235 -1.386 1.127 1.00 93.50 117 PHE A O 1
ATOM 889 N N . LEU A 1 118 ? -13.773 -0.123 -0.672 1.00 93.31 118 LEU A N 1
ATOM 890 C CA . LEU A 1 118 ? -14.453 1.083 -0.190 1.00 93.31 118 LEU A CA 1
ATOM 891 C C . LEU A 1 118 ? -15.959 0.900 0.050 1.00 93.31 118 LEU A C 1
ATOM 893 O O . LEU A 1 118 ? -16.563 1.696 0.758 1.00 93.31 118 LEU A O 1
ATOM 897 N N . LYS A 1 119 ? -16.585 -0.121 -0.546 1.00 91.88 119 LYS A N 1
ATOM 898 C CA . LYS A 1 119 ? -18.005 -0.442 -0.321 1.00 91.88 119 LYS A CA 1
ATOM 899 C C . LYS A 1 119 ? -18.249 -1.263 0.943 1.00 91.88 119 LYS A C 1
ATOM 901 O O . LYS A 1 119 ? -19.397 -1.349 1.372 1.00 91.88 119 LYS A O 1
ATOM 906 N N . VAL A 1 120 ? -17.220 -1.918 1.479 1.00 87.75 120 VAL A N 1
ATOM 907 C CA . VAL A 1 120 ? -17.350 -2.843 2.618 1.00 87.75 120 VAL A CA 1
ATOM 908 C C . VAL A 1 120 ? -16.682 -2.339 3.896 1.00 87.75 120 VAL A C 1
ATOM 910 O O . VAL A 1 120 ? -16.907 -2.944 4.943 1.00 87.75 120 VAL A O 1
ATOM 913 N N . CYS A 1 121 ? -15.850 -1.297 3.808 1.00 73.81 121 CYS A N 1
ATOM 914 C CA . CYS A 1 121 ? -15.212 -0.653 4.954 1.00 73.81 121 CYS A CA 1
ATOM 915 C C . CYS A 1 121 ? -16.060 0.489 5.521 1.00 73.81 121 CYS A C 1
ATOM 917 O O . CYS A 1 121 ? -16.697 1.212 4.719 1.00 73.81 121 CYS A O 1
#

Foldseek 3Di:
DFDWDAFLNWTKTKDAFQDPVQPPHEAEDEDDLQFPDPVVNVVQVVCSDVVSHMYIYTGLQRPDGQDPCLVVLDDPDPPPDDDPVSVVVSVVVCCVRCVVSCVCRPCVSSVVVVVSRVVGD

InterPro domains:
  IPR002925 Dienelactone hydrolase [PF01738] (10-65)
  IPR029058 Alpha/Beta hydrolase fold [G3DSA:3.40.50.1820] (8-107)

Organism: NCBI:txid433720

pLDDT: mean 89.98, std 6.14, range [71.75, 97.75]

Radius of gyration: 17.59 Å; chains: 1; bounding box: 42×25×45 Å

Secondary structure (DSSP, 8-state):
--EEEEETTEEEEEE--S-GGGTT-EEE----TT-SSHHHHHHHHHHHHHH-SEEEEE-TTTT-PPPGGGGGGS-SSTT----HHHHHHHHHHHHHHHHHHHHHTSHHHHHHHHHHHHHH-